Protein AF-A0A955MSY7-F1 (afdb_monomer)

Secondary structure (DSSP, 8-state):
----------S---------------TTPPP-EEEEEETTEEEEEETTTEEEEEE----STTTT------SSS----------PPPPS---

Foldseek 3Di:
DDPPPPDPDDDDPDPPPDDDDDDDDDVVRDWDWDWDDDPQWIWIATPVPDIDIDGHDDPDPPPPDDDDDDDPDDDDDPDDDDDDDDDPDDD

Nearest PDB structures (foldseek):
  6h3n-assembly1_B  TM=3.341E-01  e=6.137E+00  Pseudomonas aeruginosa PAO1
  7q5p-assembly1_C  TM=2.574E-01  e=8.406E+00  Pseudomonas protegens Pf-5

Sequence (91 aa):
IKYTTFCMRGEDNHEVTEQVAPFPLEDGEKVTLQVFLDKSILEVFANGRQCVTQRVYPTREDSVGVAVFSEGGSATVEKIQSWEMAATNEW

Radius of gyration: 16.04 Å; Cα contacts (8 Å, |Δi|>4): 53; chains: 1; bounding box: 46×34×39 Å

pLDDT: mean 82.62, std 20.47, range [24.08, 97.5]

Structure (mmCIF, N/CA/C/O backbone):
data_AF-A0A955MSY7-F1
#
_entry.id   AF-A0A955MSY7-F1
#
loop_
_atom_site.group_PDB
_atom_site.id
_atom_site.type_symbol
_atom_site.label_atom_id
_atom_site.label_alt_id
_atom_site.label_comp_id
_atom_site.label_asym_id
_atom_site.label_entity_id
_atom_site.label_seq_id
_atom_site.pdbx_PDB_ins_code
_atom_site.Cartn_x
_atom_site.Cartn_y
_atom_site.Cartn_z
_atom_site.occupancy
_atom_site.B_iso_or_equiv
_atom_site.auth_seq_id
_atom_site.auth_comp_id
_atom_site.auth_asym_id
_atom_site.auth_atom_id
_atom_site.pdbx_PDB_model_num
ATOM 1 N N . ILE A 1 1 ? 4.671 -18.168 19.328 1.00 36.38 1 ILE A N 1
ATOM 2 C CA . ILE A 1 1 ? 4.189 -17.319 18.214 1.00 36.38 1 ILE A CA 1
ATOM 3 C C . ILE A 1 1 ? 4.902 -17.818 16.965 1.00 36.38 1 ILE A C 1
ATOM 5 O O . ILE A 1 1 ? 6.124 -17.753 16.923 1.00 36.38 1 ILE A O 1
ATOM 9 N N . LYS A 1 2 ? 4.189 -18.488 16.054 1.00 24.08 2 LYS A N 1
ATOM 10 C CA . LYS A 1 2 ? 4.780 -19.032 14.824 1.00 24.08 2 LYS A CA 1
ATOM 11 C C . LYS A 1 2 ? 4.845 -17.898 13.802 1.00 24.08 2 LYS A C 1
ATOM 13 O O . LYS A 1 2 ? 3.801 -17.425 13.374 1.00 24.08 2 LYS A O 1
ATOM 18 N N . TYR A 1 3 ? 6.048 -17.465 13.443 1.00 27.62 3 TYR A N 1
ATOM 19 C CA . TYR A 1 3 ? 6.250 -16.636 12.261 1.00 27.62 3 TYR A CA 1
ATOM 20 C C . TYR A 1 3 ? 6.126 -17.555 11.047 1.00 27.62 3 TYR A C 1
ATOM 22 O O . TYR A 1 3 ? 7.011 -18.372 10.796 1.00 27.62 3 TYR A O 1
ATOM 30 N N . THR A 1 4 ? 5.010 -17.487 10.327 1.00 32.41 4 THR A N 1
ATOM 31 C CA . THR A 1 4 ? 4.951 -18.076 8.988 1.00 32.41 4 THR A CA 1
ATOM 32 C C . THR A 1 4 ? 5.660 -17.105 8.055 1.00 32.41 4 THR A C 1
ATOM 34 O O . THR A 1 4 ? 5.054 -16.192 7.503 1.00 32.41 4 THR A O 1
ATOM 37 N N . THR A 1 5 ? 6.977 -17.258 7.944 1.00 30.05 5 THR A N 1
ATOM 38 C CA . THR A 1 5 ? 7.775 -16.617 6.902 1.00 30.05 5 THR A CA 1
ATOM 39 C C . THR A 1 5 ? 7.288 -17.148 5.557 1.00 30.05 5 THR A C 1
ATOM 41 O O . THR A 1 5 ? 7.586 -18.287 5.198 1.00 30.05 5 THR A O 1
ATOM 44 N N . PHE A 1 6 ? 6.544 -16.340 4.801 1.00 37.69 6 PHE A N 1
ATOM 45 C CA . PHE A 1 6 ? 6.351 -16.583 3.373 1.00 37.69 6 PHE A CA 1
ATOM 46 C C . PHE A 1 6 ? 7.651 -16.205 2.655 1.00 37.69 6 PHE A C 1
ATOM 48 O O . PHE A 1 6 ? 7.803 -15.120 2.105 1.00 37.69 6 PHE A O 1
ATOM 55 N N . CYS A 1 7 ? 8.636 -17.102 2.716 1.00 36.91 7 CYS A N 1
ATOM 56 C CA . CYS A 1 7 ? 9.745 -17.084 1.773 1.00 36.91 7 CYS A CA 1
ATOM 57 C C . CYS A 1 7 ? 9.191 -17.579 0.438 1.00 36.91 7 CYS A C 1
ATOM 59 O O . CYS A 1 7 ? 8.818 -18.747 0.324 1.00 36.91 7 CYS A O 1
ATOM 61 N N . MET A 1 8 ? 9.143 -16.694 -0.557 1.00 43.94 8 MET A N 1
ATOM 62 C CA . MET A 1 8 ? 8.894 -17.053 -1.952 1.00 43.94 8 MET A CA 1
ATOM 63 C C . MET A 1 8 ? 10.007 -18.012 -2.399 1.00 43.94 8 MET A C 1
ATOM 65 O O . MET A 1 8 ? 11.115 -17.590 -2.732 1.00 43.94 8 MET A O 1
ATOM 69 N N . ARG A 1 9 ? 9.749 -19.321 -2.312 1.00 38.34 9 ARG A N 1
ATOM 70 C CA . ARG A 1 9 ? 10.622 -20.361 -2.859 1.00 38.34 9 ARG A CA 1
ATOM 71 C C . ARG A 1 9 ? 10.359 -20.414 -4.364 1.00 38.34 9 ARG A C 1
ATOM 73 O O . ARG A 1 9 ? 9.203 -20.461 -4.767 1.00 38.34 9 ARG A O 1
ATOM 80 N N . GLY A 1 10 ? 11.428 -20.302 -5.148 1.00 47.69 10 GLY A N 1
ATOM 81 C CA . GLY A 1 10 ? 11.373 -20.085 -6.592 1.00 47.69 10 GLY A CA 1
ATOM 82 C C . GLY A 1 10 ? 10.888 -21.262 -7.439 1.00 47.69 10 GLY A C 1
ATOM 83 O O . GLY A 1 10 ? 10.553 -22.324 -6.922 1.00 47.69 10 GLY A O 1
ATOM 84 N N . GLU A 1 11 ? 10.968 -21.003 -8.749 1.00 44.81 11 GLU A N 1
ATOM 85 C CA . GLU A 1 11 ? 10.765 -21.912 -9.888 1.00 44.81 11 GLU A CA 1
ATOM 86 C C . GLU A 1 11 ? 9.305 -22.213 -10.242 1.00 44.81 11 GLU A C 1
ATOM 88 O O . GLU A 1 11 ? 8.870 -23.349 -10.189 1.00 44.81 11 GLU A O 1
ATOM 93 N N . ASP A 1 12 ? 8.560 -21.159 -10.594 1.00 43.72 12 ASP A N 1
ATOM 94 C CA . ASP A 1 12 ? 7.601 -21.120 -11.711 1.00 43.72 12 ASP A CA 1
ATOM 95 C C . ASP A 1 12 ? 7.044 -19.690 -11.806 1.00 43.72 12 ASP A C 1
ATOM 97 O O . ASP A 1 12 ? 6.511 -19.157 -10.832 1.00 43.72 12 ASP A O 1
ATOM 101 N N . ASN A 1 13 ? 7.196 -19.030 -12.959 1.00 49.59 13 ASN A N 1
ATOM 102 C CA . ASN A 1 13 ? 6.786 -17.633 -13.160 1.00 49.59 13 ASN A CA 1
ATOM 103 C C . ASN A 1 13 ? 5.263 -17.528 -13.377 1.00 49.59 13 ASN A C 1
ATOM 105 O O . ASN A 1 13 ? 4.809 -17.096 -14.434 1.00 49.59 13 ASN A O 1
ATOM 109 N N . HIS A 1 14 ? 4.472 -17.985 -12.407 1.00 53.66 14 HIS A N 1
ATOM 110 C CA . HIS A 1 14 ? 3.032 -17.754 -12.404 1.00 53.66 14 HIS A CA 1
ATOM 111 C C . HIS A 1 14 ? 2.766 -16.276 -12.114 1.00 53.66 14 HIS A C 1
ATOM 113 O O . HIS A 1 14 ? 3.296 -15.723 -11.147 1.00 53.66 14 HIS A O 1
ATOM 119 N N . GLU A 1 15 ? 1.935 -15.639 -12.942 1.00 58.50 15 GLU A N 1
ATOM 120 C CA . GLU A 1 15 ? 1.369 -14.336 -12.608 1.00 58.50 15 GLU A CA 1
ATOM 121 C C . GLU A 1 15 ? 0.582 -14.480 -11.304 1.00 58.50 15 GLU A C 1
ATOM 123 O O . GLU A 1 15 ? -0.458 -15.136 -11.244 1.00 58.50 15 GLU A O 1
ATOM 128 N N . VAL A 1 16 ? 1.108 -13.892 -10.231 1.00 62.06 16 VAL A N 1
ATOM 129 C CA . VAL A 1 16 ? 0.362 -13.738 -8.987 1.00 62.06 16 VAL A CA 1
ATOM 130 C C . VAL A 1 16 ? -0.673 -12.652 -9.246 1.00 62.06 16 VAL A C 1
ATOM 132 O O . VAL A 1 16 ? -0.345 -11.468 -9.279 1.00 62.06 16 VAL A O 1
ATOM 135 N N . THR A 1 17 ? -1.916 -13.065 -9.483 1.00 69.12 17 THR A N 1
ATOM 136 C CA . THR A 1 17 ? -3.032 -12.139 -9.722 1.00 69.12 17 THR A CA 1
ATOM 137 C C . THR A 1 17 ? -3.508 -11.470 -8.436 1.00 69.12 17 THR A C 1
ATOM 139 O O . THR A 1 17 ? -4.121 -10.410 -8.492 1.00 69.12 17 THR A O 1
ATOM 142 N N . GLU A 1 18 ? -3.235 -12.082 -7.281 1.00 78.31 18 GLU A N 1
ATOM 143 C CA . GLU A 1 18 ? -3.642 -11.580 -5.973 1.00 78.31 18 GLU A CA 1
ATOM 144 C C . GLU A 1 18 ? -2.653 -12.017 -4.887 1.00 78.31 18 GLU A C 1
ATOM 146 O O . GLU A 1 18 ? -2.265 -13.186 -4.808 1.00 78.31 18 GLU A O 1
ATOM 151 N N . GLN A 1 19 ? -2.275 -11.082 -4.016 1.00 81.62 19 GLN A N 1
ATOM 152 C CA . GLN A 1 19 ? -1.527 -11.372 -2.800 1.00 81.62 19 GLN A CA 1
ATOM 153 C C . GLN A 1 19 ? -2.416 -11.101 -1.586 1.00 81.62 19 GLN A C 1
ATOM 155 O O . GLN A 1 19 ? -2.840 -9.972 -1.351 1.00 81.62 19 GLN A O 1
ATOM 160 N N . VAL A 1 20 ? -2.691 -12.146 -0.803 1.00 86.69 20 VAL A N 1
ATOM 161 C CA . VAL A 1 20 ? -3.605 -12.076 0.344 1.00 86.69 20 VAL A CA 1
ATOM 162 C C . VAL A 1 20 ? -2.818 -12.115 1.650 1.00 86.69 20 VAL A C 1
ATOM 164 O O . VAL A 1 20 ? -2.071 -13.058 1.911 1.00 86.69 20 VAL A O 1
ATOM 167 N N . ALA A 1 21 ? -3.034 -11.119 2.508 1.00 89.00 21 ALA A N 1
ATOM 168 C CA . ALA A 1 21 ? -2.548 -11.105 3.883 1.00 89.00 21 ALA A CA 1
ATOM 169 C C . ALA A 1 21 ? -3.714 -10.789 4.832 1.00 89.00 21 ALA A C 1
ATOM 171 O O . ALA A 1 21 ? -4.146 -9.637 4.897 1.00 89.00 21 ALA A O 1
ATOM 172 N N . PRO A 1 22 ? -4.252 -11.791 5.555 1.00 92.19 22 PRO A N 1
ATOM 173 C CA . PRO A 1 22 ? -5.340 -11.569 6.497 1.00 92.19 22 PRO A CA 1
ATOM 174 C C . PRO A 1 22 ? -4.964 -10.524 7.548 1.00 92.19 22 PRO A C 1
ATOM 176 O O . PRO A 1 22 ? -3.919 -10.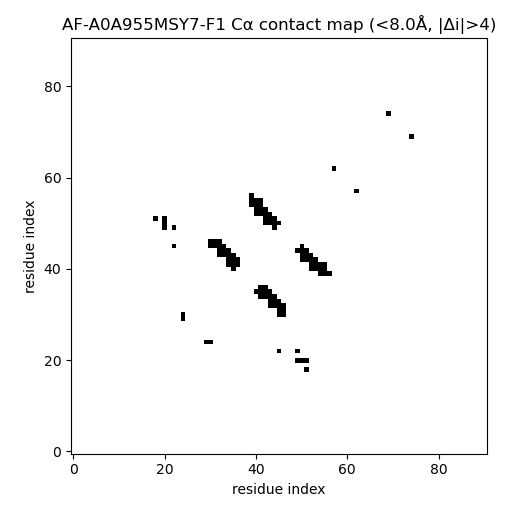629 8.191 1.00 92.19 22 PRO A O 1
ATOM 179 N N . PHE A 1 23 ? -5.836 -9.537 7.737 1.00 94.31 23 PHE A N 1
ATOM 180 C CA . PHE A 1 23 ? -5.587 -8.427 8.644 1.00 94.31 23 PHE A CA 1
ATOM 181 C C . PHE A 1 23 ? -6.802 -8.171 9.543 1.00 94.31 23 PHE A C 1
ATOM 183 O O . PHE A 1 23 ? -7.724 -7.464 9.135 1.00 94.31 23 PHE A O 1
ATOM 190 N N . PRO A 1 24 ? -6.855 -8.775 10.745 1.00 94.38 24 PRO A N 1
ATOM 191 C CA . PRO A 1 24 ? -7.956 -8.543 11.666 1.00 94.38 24 PRO A CA 1
ATOM 192 C C . PRO A 1 24 ? -7.909 -7.111 12.211 1.00 94.38 24 PRO A C 1
ATOM 194 O O . PRO A 1 24 ? -6.850 -6.618 12.633 1.00 94.38 24 PRO A O 1
ATOM 197 N N . LEU A 1 25 ? -9.083 -6.485 12.201 1.00 94.56 25 LEU A N 1
ATOM 198 C CA . LEU A 1 25 ? -9.357 -5.176 12.776 1.00 94.56 25 LEU A CA 1
ATOM 199 C C . LEU A 1 25 ? -10.265 -5.334 13.988 1.00 94.56 25 LEU A C 1
ATOM 201 O O . LEU A 1 25 ? -11.198 -6.141 13.965 1.00 94.56 25 LEU A O 1
ATOM 205 N N . GLU A 1 26 ? -9.999 -4.542 15.016 1.00 94.81 26 GLU A N 1
ATOM 206 C CA . GLU A 1 26 ? -10.930 -4.366 16.127 1.00 94.81 26 GLU A CA 1
ATOM 207 C C . GLU A 1 26 ? -12.117 -3.485 15.703 1.00 94.81 26 GLU A C 1
ATOM 209 O O . GLU A 1 26 ? -12.047 -2.741 14.719 1.00 94.81 26 GLU A O 1
ATOM 214 N N . ASP A 1 27 ? -13.220 -3.546 16.451 1.00 94.25 27 ASP A N 1
ATOM 215 C CA . ASP A 1 27 ? -14.392 -2.718 16.156 1.00 94.25 27 ASP A CA 1
ATOM 216 C C . ASP A 1 27 ? -14.045 -1.221 16.232 1.00 94.25 27 ASP A C 1
ATOM 218 O O . ASP A 1 27 ? -13.446 -0.741 17.198 1.00 94.25 27 ASP A O 1
ATOM 222 N N . GLY A 1 28 ? -14.383 -0.485 15.174 1.00 93.56 28 GLY A N 1
ATOM 223 C CA . GLY A 1 28 ? -14.015 0.923 15.013 1.00 93.56 28 GLY A CA 1
ATOM 224 C C . GLY A 1 28 ? -12.525 1.199 14.748 1.00 93.56 28 GLY A C 1
ATOM 225 O O . GLY A 1 28 ? -12.146 2.371 14.649 1.00 93.56 28 GLY A O 1
ATOM 226 N N . GLU A 1 29 ? -11.666 0.181 14.611 1.00 96.38 29 GLU A N 1
ATOM 227 C CA . GLU A 1 29 ? -10.256 0.379 14.266 1.00 96.38 29 GLU A CA 1
ATOM 228 C C . GLU A 1 29 ? -10.117 0.897 12.829 1.00 96.38 29 GLU A C 1
ATOM 230 O O . GLU A 1 29 ? -10.607 0.306 11.865 1.00 96.38 29 GLU A O 1
ATOM 235 N N . LYS A 1 30 ? -9.398 2.012 12.673 1.00 96.00 30 LYS A N 1
ATOM 236 C CA . LYS A 1 30 ? -9.087 2.575 11.357 1.00 96.00 30 LYS A CA 1
ATOM 237 C C . LYS A 1 30 ? -7.914 1.839 10.722 1.00 96.00 30 LYS A C 1
ATOM 239 O O . LYS A 1 30 ? -6.920 1.535 11.382 1.00 96.00 30 LYS A O 1
ATOM 244 N N . VAL A 1 31 ? -7.987 1.643 9.411 1.00 95.75 31 VAL A N 1
ATOM 245 C CA . VAL A 1 31 ? -6.854 1.151 8.624 1.00 95.75 31 VAL A CA 1
ATOM 246 C C . VAL A 1 31 ? -5.952 2.325 8.257 1.00 95.75 31 VAL A C 1
ATOM 248 O O . VAL A 1 31 ? -6.387 3.297 7.645 1.00 95.75 31 VAL A O 1
ATOM 251 N N . THR A 1 32 ? -4.679 2.221 8.614 1.00 97.19 32 THR A N 1
ATOM 252 C CA . THR A 1 32 ? -3.594 3.086 8.153 1.00 97.19 32 THR A CA 1
ATOM 253 C C . THR A 1 32 ? -2.684 2.270 7.251 1.00 97.19 32 THR A C 1
ATOM 255 O O . THR A 1 32 ? -2.059 1.310 7.707 1.00 97.19 32 THR A O 1
ATOM 258 N N . LEU A 1 33 ? -2.598 2.670 5.984 1.00 96.94 33 LEU A N 1
ATOM 259 C CA . LEU A 1 33 ? -1.692 2.070 5.012 1.00 96.94 33 LEU A CA 1
ATOM 260 C C . LEU A 1 33 ? -0.475 2.972 4.816 1.00 96.94 33 LEU A C 1
ATOM 262 O O . LEU A 1 33 ? -0.617 4.167 4.560 1.00 96.94 33 LEU A O 1
ATOM 266 N N . GLN A 1 34 ? 0.716 2.390 4.916 1.00 97.50 34 GLN A N 1
ATOM 267 C CA . GLN A 1 34 ? 1.956 3.000 4.445 1.00 97.50 34 GLN A CA 1
ATOM 268 C C . GLN A 1 34 ? 2.419 2.214 3.227 1.00 97.50 34 GLN A C 1
ATOM 270 O O . GLN A 1 34 ? 2.646 1.009 3.322 1.00 97.50 34 GLN A O 1
ATOM 275 N N . VAL A 1 35 ? 2.503 2.893 2.086 1.00 96.44 35 VAL A N 1
ATOM 276 C CA . VAL A 1 35 ? 2.810 2.275 0.797 1.00 96.44 35 VAL A CA 1
ATOM 277 C C . VAL A 1 35 ? 4.121 2.846 0.282 1.00 96.44 35 VAL A C 1
ATOM 279 O O . VAL A 1 35 ? 4.241 4.061 0.132 1.00 96.44 35 VAL A O 1
ATOM 282 N N . PHE A 1 36 ? 5.081 1.970 0.005 1.00 96.38 36 PHE A N 1
ATOM 283 C CA . PHE A 1 36 ? 6.356 2.314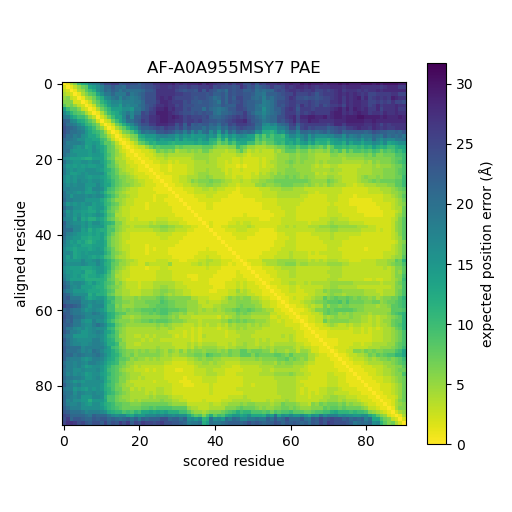 -0.613 1.00 96.38 36 PHE A CA 1
ATOM 284 C C . PHE A 1 36 ? 6.415 1.712 -2.009 1.00 96.38 36 PHE A C 1
ATOM 286 O O . PHE A 1 36 ? 6.122 0.531 -2.198 1.00 96.38 36 PHE A O 1
ATOM 293 N N . LEU A 1 37 ? 6.789 2.540 -2.980 1.00 93.56 37 LEU A N 1
ATOM 294 C CA . LEU A 1 37 ? 6.983 2.134 -4.362 1.00 93.56 37 LEU A CA 1
ATOM 295 C C . LEU A 1 37 ? 8.382 2.564 -4.803 1.00 93.56 37 LEU A C 1
ATOM 297 O O . LEU A 1 37 ? 8.641 3.753 -4.968 1.00 93.56 37 LEU A O 1
ATOM 301 N N . ASP A 1 38 ? 9.267 1.589 -5.006 1.00 92.81 38 ASP A N 1
ATOM 302 C CA . ASP A 1 38 ? 10.622 1.800 -5.522 1.00 92.81 38 ASP A CA 1
ATOM 303 C C . ASP A 1 38 ? 10.841 0.951 -6.776 1.00 92.81 38 ASP A C 1
ATOM 305 O O . ASP A 1 38 ? 10.994 -0.275 -6.720 1.00 92.81 38 ASP A O 1
ATOM 309 N N . LYS A 1 39 ? 10.852 1.618 -7.935 1.00 89.00 39 LYS A N 1
ATOM 310 C CA . LYS A 1 39 ? 10.984 1.016 -9.270 1.00 89.00 39 LYS A CA 1
ATOM 311 C C . LYS A 1 39 ? 9.977 -0.113 -9.504 1.00 89.00 39 LYS A C 1
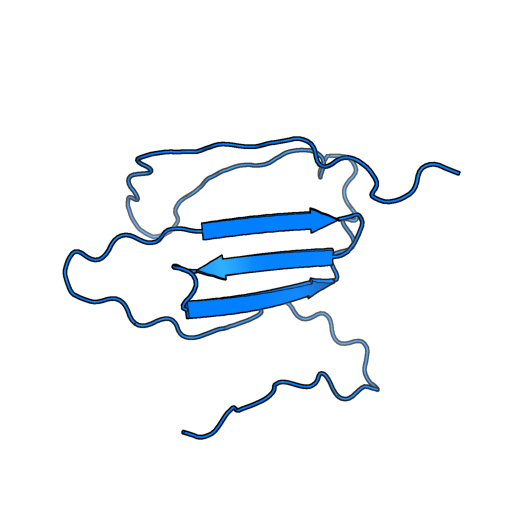ATOM 313 O O . LYS A 1 39 ? 8.873 0.131 -9.965 1.00 89.00 39 LYS A O 1
ATOM 318 N N . SER A 1 40 ? 10.378 -1.349 -9.214 1.00 91.06 40 SER A N 1
ATOM 319 C CA . SER A 1 40 ? 9.565 -2.556 -9.416 1.00 91.06 40 SER A CA 1
ATOM 320 C C . SER A 1 40 ? 9.119 -3.205 -8.111 1.00 91.06 40 SER A C 1
ATOM 322 O O . SER A 1 40 ? 8.595 -4.308 -8.155 1.00 91.06 40 SER A O 1
ATOM 324 N N . ILE A 1 41 ? 9.369 -2.587 -6.957 1.00 93.56 41 ILE A N 1
ATOM 325 C CA . ILE A 1 41 ? 9.052 -3.124 -5.633 1.00 93.56 41 ILE A CA 1
ATOM 326 C C . ILE A 1 41 ? 7.918 -2.300 -5.032 1.00 93.56 41 ILE A C 1
ATOM 328 O O . ILE A 1 41 ? 8.029 -1.081 -4.926 1.00 93.56 41 ILE A O 1
ATOM 332 N N . LEU A 1 42 ? 6.846 -2.985 -4.640 1.00 93.88 42 LEU A N 1
ATOM 333 C CA . LEU A 1 42 ? 5.721 -2.430 -3.902 1.00 93.88 42 LEU A CA 1
ATOM 334 C C . LEU A 1 42 ? 5.681 -3.070 -2.515 1.00 93.88 42 LEU A C 1
ATOM 336 O O . LEU A 1 42 ? 5.624 -4.296 -2.397 1.00 93.88 42 LEU A O 1
ATOM 340 N N . GLU A 1 43 ? 5.667 -2.243 -1.478 1.00 96.00 4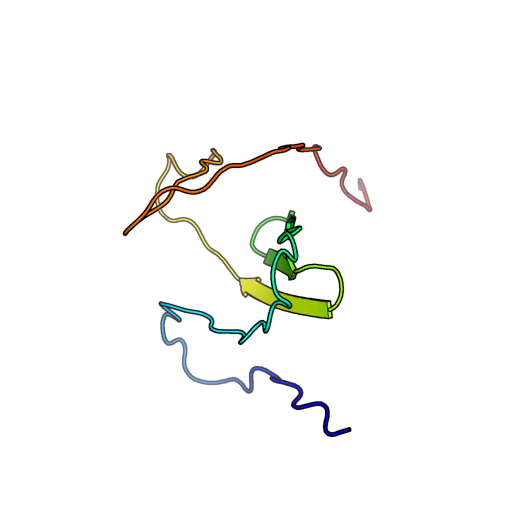3 GLU A N 1
ATOM 341 C CA . GLU A 1 43 ? 5.514 -2.671 -0.089 1.00 96.00 43 GLU A CA 1
ATOM 342 C C . GLU A 1 43 ? 4.335 -1.943 0.548 1.00 96.00 43 GLU A C 1
ATOM 344 O O . GLU A 1 43 ? 4.242 -0.718 0.487 1.00 96.00 43 GLU A O 1
ATOM 349 N N . VAL A 1 44 ? 3.429 -2.694 1.168 1.00 96.50 44 VAL A N 1
ATOM 350 C CA . VAL A 1 44 ? 2.228 -2.169 1.821 1.00 96.50 44 VAL A CA 1
ATOM 351 C C . VAL A 1 44 ? 2.217 -2.621 3.271 1.00 96.50 44 VAL A C 1
ATOM 353 O O . VAL A 1 44 ? 2.123 -3.813 3.561 1.00 96.50 44 VAL A O 1
ATOM 356 N N . PHE A 1 4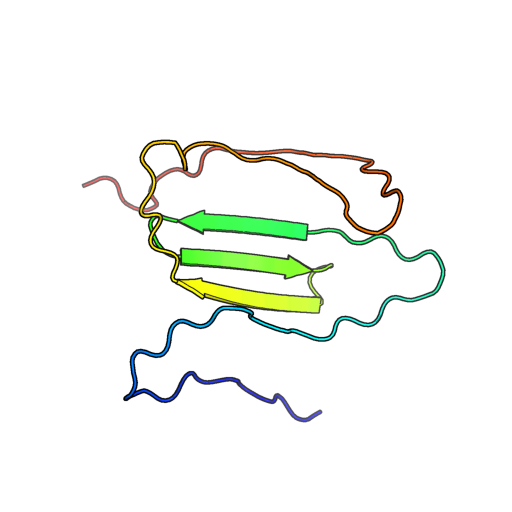5 ? 2.261 -1.661 4.188 1.00 96.94 45 PHE A N 1
ATOM 357 C CA . PHE A 1 45 ? 2.201 -1.890 5.626 1.00 96.94 45 PHE A CA 1
ATOM 358 C C . PHE A 1 45 ? 0.843 -1.445 6.171 1.00 96.94 45 PHE A C 1
ATOM 360 O O . PHE A 1 45 ? 0.472 -0.281 6.031 1.00 96.94 45 PHE A O 1
ATOM 367 N N . ALA A 1 46 ? 0.131 -2.348 6.845 1.00 97.19 46 ALA A N 1
ATOM 368 C CA . ALA A 1 46 ? -1.154 -2.083 7.490 1.00 97.19 46 ALA A CA 1
ATOM 369 C C . ALA A 1 46 ? -0.985 -1.970 9.014 1.00 97.19 46 ALA A C 1
ATOM 371 O O . ALA A 1 46 ? -0.500 -2.896 9.672 1.00 97.19 46 ALA A O 1
ATOM 372 N N . ASN A 1 47 ? -1.331 -0.801 9.561 1.00 96.94 47 ASN A N 1
ATOM 373 C CA . ASN A 1 47 ? -1.227 -0.381 10.971 1.00 96.94 47 ASN A CA 1
ATOM 374 C C . ASN A 1 47 ? 0.111 -0.748 11.652 1.00 96.94 47 ASN A C 1
ATOM 376 O O . ASN A 1 47 ? 0.152 -0.945 12.863 1.00 96.94 47 ASN A O 1
ATOM 380 N N . GLY A 1 48 ? 1.202 -0.903 10.888 1.00 94.81 48 GLY A N 1
ATOM 381 C CA . GLY A 1 48 ? 2.500 -1.373 11.396 1.00 94.81 48 GLY A CA 1
ATOM 382 C C . GLY A 1 48 ? 2.510 -2.818 11.924 1.00 94.81 48 GLY A C 1
ATOM 383 O O . GLY A 1 48 ? 3.476 -3.220 12.566 1.00 94.81 48 GLY A O 1
ATOM 384 N N . ARG A 1 49 ? 1.446 -3.595 11.680 1.00 95.19 49 ARG A N 1
ATOM 385 C CA . ARG A 1 49 ? 1.243 -4.959 12.200 1.00 95.19 49 ARG A CA 1
ATOM 386 C C . ARG A 1 49 ? 1.372 -6.036 11.121 1.00 95.19 49 ARG A C 1
ATOM 388 O O . ARG A 1 49 ? 1.738 -7.163 11.439 1.00 95.19 49 ARG A O 1
ATOM 395 N N . GLN A 1 50 ? 1.072 -5.697 9.869 1.00 95.62 50 GLN A N 1
ATOM 396 C CA . GLN A 1 50 ? 1.149 -6.606 8.726 1.00 95.62 50 GLN A CA 1
ATOM 397 C C . GLN A 1 50 ? 1.831 -5.910 7.550 1.00 95.62 50 GLN A C 1
ATOM 399 O O . GLN A 1 50 ? 1.629 -4.715 7.341 1.00 95.62 50 GLN A O 1
ATOM 404 N N . CYS A 1 51 ? 2.623 -6.664 6.789 1.00 95.19 51 CYS A N 1
ATOM 405 C CA . CYS A 1 51 ? 3.252 -6.196 5.560 1.00 95.19 51 CYS A CA 1
ATOM 406 C C . CYS A 1 51 ? 2.998 -7.181 4.417 1.00 95.19 51 CYS A C 1
ATOM 408 O O . CYS A 1 51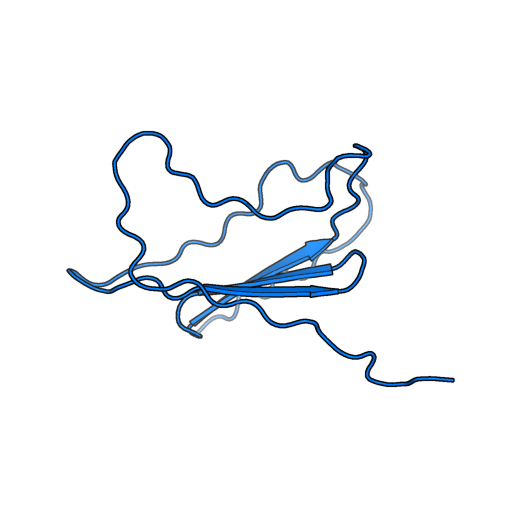 ? 2.924 -8.396 4.641 1.00 95.19 51 CYS A O 1
ATOM 410 N N . VAL A 1 52 ? 2.869 -6.633 3.213 1.00 94.44 52 VAL A N 1
ATOM 411 C CA . VAL A 1 52 ? 2.880 -7.345 1.941 1.00 94.44 52 VAL A CA 1
ATOM 412 C C . VAL A 1 52 ? 3.929 -6.704 1.041 1.00 94.44 52 VAL A C 1
ATOM 414 O O . VAL A 1 52 ? 3.923 -5.488 0.865 1.00 94.44 52 VAL A O 1
ATOM 417 N N . THR A 1 53 ? 4.794 -7.528 0.453 1.00 93.56 53 THR A N 1
ATOM 418 C CA . THR A 1 53 ? 5.822 -7.095 -0.498 1.00 93.56 53 THR A CA 1
ATOM 419 C C . THR A 1 53 ? 5.658 -7.864 -1.800 1.00 93.56 53 THR A C 1
ATOM 421 O O . THR A 1 53 ? 5.610 -9.100 -1.791 1.00 93.56 53 THR A O 1
ATOM 424 N N . GLN A 1 54 ? 5.630 -7.138 -2.917 1.00 90.25 54 GLN A N 1
ATOM 425 C CA . GLN A 1 54 ? 5.529 -7.702 -4.257 1.00 90.25 54 GLN A CA 1
ATOM 426 C C . GLN A 1 54 ? 6.466 -6.999 -5.237 1.00 90.25 54 GLN A C 1
ATOM 428 O O . GLN A 1 54 ? 6.817 -5.831 -5.072 1.00 90.25 54 GLN A O 1
ATOM 433 N N . ARG A 1 55 ? 6.814 -7.710 -6.314 1.00 90.69 55 ARG A N 1
ATOM 434 C CA . ARG A 1 55 ? 7.330 -7.084 -7.529 1.00 90.69 55 ARG A CA 1
ATOM 435 C C . ARG A 1 55 ? 6.190 -6.761 -8.489 1.00 90.69 55 ARG A C 1
ATOM 437 O O . ARG A 1 55 ? 5.324 -7.605 -8.717 1.00 90.69 55 ARG A O 1
ATOM 444 N N . VAL A 1 56 ? 6.212 -5.562 -9.058 1.00 87.88 56 VAL A N 1
ATOM 445 C CA . VAL A 1 56 ? 5.244 -5.081 -10.049 1.00 87.88 56 VAL A CA 1
ATOM 446 C C . VAL A 1 56 ? 5.977 -4.549 -11.280 1.00 87.88 56 VAL A C 1
ATOM 448 O O . VAL A 1 56 ? 6.968 -3.829 -11.166 1.00 87.88 56 VAL A O 1
ATOM 451 N N . TYR A 1 57 ? 5.488 -4.922 -12.464 1.00 88.75 57 TYR A N 1
ATOM 452 C CA . TYR A 1 57 ? 6.022 -4.496 -13.760 1.00 88.75 57 TYR A CA 1
ATOM 453 C C . TYR A 1 57 ? 4.869 -3.961 -14.616 1.00 88.75 57 TYR A C 1
ATOM 455 O O . TYR A 1 57 ? 4.252 -4.731 -15.354 1.00 88.75 57 TYR A O 1
ATOM 463 N N . PRO A 1 58 ? 4.513 -2.671 -14.483 1.00 84.56 58 PRO A N 1
ATOM 464 C CA . PRO A 1 58 ? 3.414 -2.098 -15.247 1.00 84.56 58 PRO A CA 1
ATOM 465 C C . PRO A 1 58 ? 3.681 -2.195 -16.753 1.00 84.56 58 PRO A C 1
ATOM 467 O O . PRO A 1 58 ? 4.760 -1.839 -17.220 1.00 84.56 58 PRO A O 1
ATOM 470 N N . THR A 1 59 ? 2.699 -2.676 -17.516 1.00 86.88 59 THR A N 1
ATOM 471 C CA . THR A 1 59 ? 2.803 -2.837 -18.979 1.00 86.88 59 THR A CA 1
ATOM 472 C C . THR A 1 59 ? 2.108 -1.725 -19.757 1.00 86.88 59 THR A C 1
ATOM 474 O O . THR A 1 59 ? 2.357 -1.564 -20.950 1.00 86.88 59 THR A O 1
ATOM 477 N N . ARG A 1 60 ? 1.232 -0.955 -19.102 1.00 88.06 60 ARG A N 1
ATOM 478 C CA . ARG A 1 60 ? 0.504 0.152 -19.725 1.00 88.06 60 ARG A CA 1
ATOM 479 C C . ARG A 1 60 ? 1.275 1.457 -19.570 1.00 88.06 60 ARG A C 1
ATOM 481 O O . ARG A 1 60 ? 1.735 1.777 -18.476 1.00 88.06 60 ARG A O 1
ATOM 488 N N . GLU A 1 61 ? 1.316 2.248 -20.636 1.00 89.44 61 GLU A N 1
ATOM 489 C CA . GLU A 1 61 ? 1.984 3.558 -20.655 1.00 89.44 61 GLU A CA 1
ATOM 490 C C . GLU A 1 61 ? 1.362 4.571 -19.679 1.00 89.44 61 GLU A C 1
ATOM 492 O O . GLU A 1 61 ? 2.042 5.475 -19.205 1.00 89.44 61 GLU A O 1
ATOM 497 N N . ASP A 1 62 ? 0.084 4.404 -19.333 1.00 89.69 62 ASP A N 1
ATOM 498 C CA . ASP A 1 62 ? -0.649 5.282 -18.416 1.00 89.69 62 ASP A CA 1
ATOM 499 C C . ASP A 1 62 ? -0.548 4.868 -16.934 1.00 89.69 62 ASP A C 1
ATOM 501 O O . ASP A 1 62 ? -1.180 5.482 -16.074 1.00 89.69 62 ASP A O 1
ATOM 505 N N . SER A 1 63 ? 0.276 3.868 -16.598 1.00 88.38 63 SER A N 1
ATOM 506 C CA . SER A 1 63 ? 0.510 3.411 -15.215 1.00 88.38 63 SER A CA 1
ATOM 507 C C . SER A 1 63 ? 1.481 4.314 -14.441 1.00 88.38 63 SER A C 1
ATOM 509 O O . SER A 1 63 ? 2.461 3.850 -13.863 1.00 88.38 63 SER A O 1
ATOM 511 N N . VAL A 1 64 ? 1.211 5.619 -14.450 1.00 88.19 64 VAL A N 1
ATOM 512 C CA . VAL A 1 64 ? 2.061 6.671 -13.858 1.00 88.19 64 VAL A CA 1
ATOM 513 C C . VAL A 1 64 ? 1.378 7.428 -12.714 1.00 88.19 64 VAL A C 1
ATOM 515 O O . VAL A 1 64 ? 1.955 8.352 -12.148 1.00 88.19 64 VAL A O 1
ATOM 518 N N . GLY A 1 65 ? 0.134 7.069 -12.389 1.00 89.75 65 GLY A N 1
ATOM 519 C CA . GLY A 1 65 ? -0.687 7.747 -11.388 1.00 89.75 65 GLY A CA 1
ATOM 520 C C . GLY A 1 65 ? -1.112 6.844 -10.234 1.00 89.75 65 GLY A C 1
ATOM 521 O O . GLY A 1 65 ? -0.977 5.623 -10.284 1.00 89.75 65 GLY A O 1
ATOM 522 N N . VAL A 1 66 ? -1.682 7.469 -9.203 1.00 89.94 66 VAL A N 1
ATOM 523 C CA . VAL A 1 66 ? -2.290 6.792 -8.053 1.00 89.94 66 VAL A CA 1
ATOM 524 C C . VAL A 1 66 ? -3.751 7.213 -7.962 1.00 89.94 66 VAL A C 1
ATOM 526 O O . VAL A 1 66 ? -4.072 8.396 -8.074 1.00 89.94 66 VAL A O 1
ATOM 529 N N . ALA A 1 67 ? -4.633 6.244 -7.740 1.00 91.06 67 ALA A N 1
ATOM 530 C CA . ALA A 1 67 ? -6.051 6.474 -7.518 1.00 91.06 67 ALA A CA 1
ATOM 531 C C . ALA A 1 67 ? -6.512 5.722 -6.270 1.00 91.06 67 ALA A C 1
ATOM 533 O O . ALA A 1 67 ? -6.006 4.646 -5.955 1.00 91.06 67 ALA A O 1
ATOM 534 N N . VAL A 1 68 ? -7.498 6.290 -5.581 1.00 91.56 68 VAL A N 1
ATOM 535 C CA . VAL A 1 68 ? -8.193 5.631 -4.476 1.00 91.56 68 VAL A CA 1
ATOM 536 C C . VAL A 1 68 ? -9.618 5.354 -4.916 1.00 91.56 68 VAL A C 1
ATOM 538 O O . VAL A 1 68 ? -10.288 6.235 -5.451 1.00 91.56 68 VAL A O 1
ATOM 541 N N . PHE A 1 69 ? -10.068 4.125 -4.704 1.00 93.69 69 PHE A N 1
ATOM 542 C CA . PHE A 1 69 ? -11.381 3.656 -5.118 1.00 93.69 69 PHE A CA 1
ATOM 543 C C . PHE A 1 69 ? -11.957 2.708 -4.059 1.00 93.69 69 PHE A C 1
ATOM 545 O O . PHE A 1 69 ? -11.221 2.177 -3.226 1.00 93.69 69 PHE A O 1
ATOM 552 N N . SER A 1 70 ? -13.276 2.514 -4.076 1.00 94.56 70 SER A N 1
ATOM 553 C CA . SER A 1 70 ? -13.949 1.476 -3.295 1.00 94.56 70 SER A CA 1
ATOM 554 C C . SER A 1 70 ? -14.901 0.697 -4.190 1.00 94.56 70 SER A C 1
ATOM 556 O O . SER A 1 70 ? -15.572 1.267 -5.051 1.00 94.56 70 SER A O 1
ATOM 558 N N . GLU A 1 71 ? -14.969 -0.611 -3.974 1.00 94.50 71 GLU A N 1
ATOM 559 C CA . GLU A 1 71 ? -15.863 -1.517 -4.691 1.00 94.50 71 GLU A CA 1
ATOM 560 C C . GLU A 1 71 ? -16.752 -2.246 -3.682 1.00 94.50 71 GLU A C 1
ATOM 562 O O . GLU A 1 71 ? -16.322 -2.561 -2.574 1.00 94.50 71 GLU A O 1
ATOM 567 N N . GLY A 1 72 ? -18.019 -2.483 -4.030 1.00 95.88 72 GLY A N 1
ATOM 568 C CA . GLY A 1 72 ? -18.960 -3.205 -3.161 1.00 95.88 72 GLY A CA 1
ATOM 569 C C . GLY A 1 72 ? -19.461 -2.432 -1.931 1.00 95.88 72 GLY A C 1
ATOM 570 O O . GLY A 1 72 ? -20.225 -2.981 -1.141 1.00 95.88 72 GLY A O 1
ATOM 571 N N . GLY A 1 73 ? -19.085 -1.162 -1.770 1.00 94.19 73 GLY A N 1
ATOM 572 C CA . GLY A 1 73 ? -19.530 -0.320 -0.662 1.00 94.19 73 GLY A CA 1
ATOM 573 C C . GLY A 1 73 ? -18.866 1.054 -0.652 1.00 94.19 73 GLY A C 1
ATOM 574 O O . GLY A 1 73 ? -18.082 1.391 -1.540 1.00 94.19 73 GLY A O 1
ATOM 575 N N . SER A 1 74 ? -19.192 1.853 0.364 1.00 93.88 74 SER A N 1
ATOM 576 C CA . SER A 1 74 ? -18.577 3.159 0.605 1.00 93.88 74 SER A CA 1
ATOM 577 C C . SER A 1 74 ? -17.390 3.043 1.556 1.00 93.88 74 SER A C 1
ATOM 579 O O . SER A 1 74 ? -17.511 2.421 2.612 1.00 93.88 74 SER A O 1
ATOM 581 N N . ALA A 1 75 ? -16.293 3.723 1.235 1.00 93.69 75 ALA A N 1
ATOM 582 C CA . ALA A 1 75 ? -15.179 3.944 2.148 1.00 93.69 75 ALA A CA 1
ATOM 583 C C . ALA A 1 75 ? -14.976 5.446 2.377 1.00 93.69 75 ALA A C 1
ATOM 585 O O . ALA A 1 75 ? -15.046 6.239 1.438 1.00 93.69 75 ALA A O 1
ATOM 586 N N . THR A 1 76 ? -14.694 5.832 3.621 1.00 95.06 76 THR A N 1
ATOM 587 C CA . THR A 1 76 ? -14.303 7.204 3.962 1.00 95.06 76 THR A CA 1
ATOM 588 C C . THR A 1 76 ? -12.799 7.250 4.152 1.00 95.06 76 THR A C 1
ATOM 590 O O . THR A 1 76 ? -12.261 6.564 5.020 1.00 95.06 76 THR A O 1
ATOM 593 N N . VAL A 1 77 ? -12.121 8.086 3.368 1.00 95.06 77 VAL A N 1
ATOM 594 C CA . VAL A 1 77 ? -10.681 8.307 3.508 1.00 95.06 77 VAL A CA 1
ATOM 595 C C . VAL A 1 77 ? -10.447 9.616 4.237 1.00 95.06 77 VAL A C 1
ATOM 597 O O . VAL A 1 77 ? -10.720 10.691 3.713 1.00 95.06 77 VAL A O 1
ATOM 600 N N . GLU A 1 78 ? -9.945 9.521 5.464 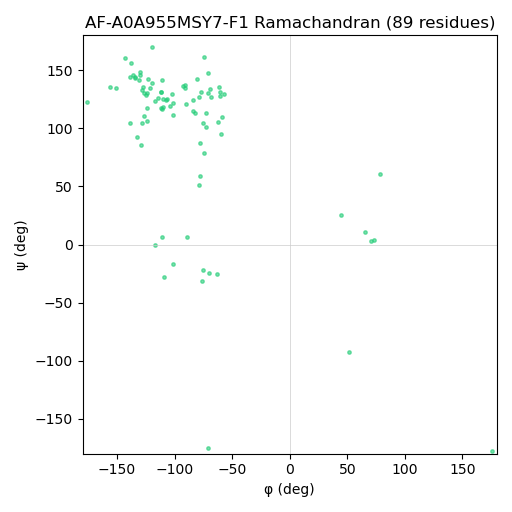1.00 96.00 78 GLU A N 1
ATOM 601 C CA . GLU A 1 78 ? -9.733 10.698 6.311 1.00 96.00 78 GLU A CA 1
ATOM 602 C C . GLU A 1 78 ? -8.503 11.510 5.904 1.00 96.00 78 GLU A C 1
ATOM 604 O O . GLU A 1 78 ? -8.468 12.725 6.094 1.00 96.00 78 GLU A O 1
ATOM 609 N N . LYS A 1 79 ? -7.471 10.846 5.372 1.00 95.81 79 LYS A N 1
ATOM 610 C CA . LYS A 1 79 ? -6.203 11.485 5.030 1.00 95.81 79 LYS A CA 1
ATOM 611 C C . LYS A 1 79 ? -5.464 10.706 3.951 1.00 95.81 79 LYS A C 1
ATOM 613 O O . LYS A 1 79 ? -5.316 9.493 4.058 1.00 95.81 79 LYS A O 1
ATOM 618 N N . ILE A 1 80 ? -4.939 11.430 2.966 1.00 95.94 80 ILE A N 1
ATOM 619 C CA . ILE A 1 80 ? -3.981 10.922 1.982 1.00 95.94 80 ILE A CA 1
ATOM 620 C C . ILE A 1 80 ? -2.797 11.879 1.969 1.00 95.94 80 ILE A C 1
ATOM 622 O O . ILE A 1 80 ? -2.971 13.097 1.934 1.00 95.94 80 ILE A O 1
ATOM 626 N N . GLN A 1 81 ? -1.595 11.322 2.025 1.00 96.19 81 GLN A N 1
ATOM 627 C CA . GLN A 1 81 ? -0.354 12.062 1.862 1.00 96.19 81 GLN A CA 1
ATOM 628 C C . GLN A 1 81 ? 0.596 11.236 1.007 1.00 96.19 81 GLN A C 1
ATOM 630 O O . GLN A 1 81 ? 0.627 10.012 1.120 1.00 96.19 81 GLN A O 1
ATOM 635 N N . SER A 1 82 ? 1.366 11.918 0.171 1.00 95.50 82 SER A N 1
ATOM 636 C CA . SER A 1 82 ? 2.366 11.313 -0.699 1.00 95.50 82 SER A CA 1
ATOM 637 C C . SER A 1 82 ? 3.637 12.144 -0.664 1.00 95.50 82 SER A C 1
ATOM 639 O O . SER A 1 82 ? 3.578 13.373 -0.571 1.00 95.50 82 SER A O 1
ATOM 641 N N . TRP A 1 83 ? 4.774 11.470 -0.779 1.00 95.44 83 TRP A N 1
ATOM 642 C CA . TRP A 1 83 ? 6.093 12.083 -0.835 1.00 95.44 83 TRP A CA 1
ATOM 643 C C . TRP A 1 83 ? 6.885 11.440 -1.963 1.00 95.44 83 TRP A C 1
ATOM 645 O O . TRP A 1 83 ? 6.757 10.240 -2.204 1.00 95.44 83 TRP A O 1
ATOM 655 N N . GLU A 1 84 ? 7.702 12.238 -2.637 1.00 93.75 84 GLU A N 1
ATOM 656 C CA . GLU A 1 84 ? 8.690 11.719 -3.572 1.00 93.75 84 GLU A CA 1
ATOM 657 C C . GLU A 1 84 ? 9.873 11.148 -2.783 1.00 93.75 84 GLU A C 1
ATOM 659 O O . GLU A 1 84 ? 10.372 11.776 -1.845 1.00 93.75 84 GLU A O 1
ATOM 664 N N . MET A 1 85 ? 10.288 9.931 -3.128 1.00 92.19 85 MET A N 1
ATOM 665 C CA . MET A 1 85 ? 11.406 9.258 -2.475 1.00 92.19 85 MET A CA 1
ATOM 666 C C . MET A 1 85 ? 12.703 9.594 -3.207 1.00 92.19 85 MET A C 1
ATOM 668 O O . MET A 1 85 ? 12.849 9.293 -4.389 1.00 92.19 85 MET A O 1
ATOM 672 N N . ALA A 1 86 ? 13.656 10.193 -2.494 1.00 91.81 86 ALA A N 1
ATOM 673 C CA . ALA A 1 86 ? 14.996 10.411 -3.021 1.00 91.81 86 ALA A CA 1
ATOM 674 C C . ALA A 1 86 ? 15.761 9.083 -3.132 1.00 91.81 86 ALA A C 1
ATOM 676 O O . ALA A 1 86 ? 15.607 8.185 -2.297 1.00 91.81 86 ALA A O 1
ATOM 677 N N . ALA A 1 87 ? 16.632 8.978 -4.136 1.00 89.12 87 ALA A N 1
ATOM 678 C CA . ALA A 1 87 ? 17.563 7.864 -4.225 1.00 89.12 87 ALA A CA 1
ATOM 679 C C . ALA A 1 87 ? 18.490 7.864 -2.998 1.00 89.12 87 ALA A C 1
ATOM 681 O O . ALA A 1 87 ? 19.017 8.898 -2.597 1.00 89.12 87 ALA A O 1
ATOM 682 N N . THR A 1 88 ? 18.712 6.693 -2.394 1.00 82.94 88 THR A N 1
ATOM 683 C CA . THR A 1 88 ? 19.620 6.575 -1.235 1.00 82.94 88 THR A CA 1
ATOM 684 C C . THR A 1 88 ? 21.088 6.778 -1.633 1.00 82.94 88 THR A C 1
ATOM 686 O O . THR A 1 88 ? 21.903 7.185 -0.808 1.00 82.94 88 THR A O 1
ATOM 689 N N . ASN A 1 89 ? 21.432 6.524 -2.899 1.00 79.62 89 ASN A N 1
ATOM 690 C CA . ASN A 1 89 ? 22.760 6.735 -3.461 1.00 79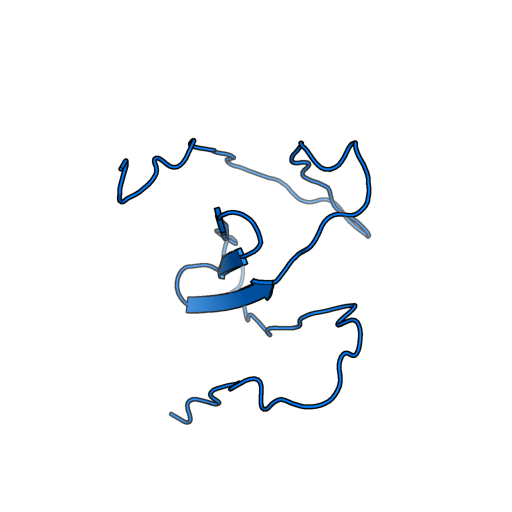.62 89 ASN A CA 1
ATOM 691 C C . ASN A 1 89 ? 22.674 7.331 -4.875 1.00 79.62 89 ASN A C 1
ATOM 693 O O . ASN A 1 89 ? 22.382 6.630 -5.843 1.00 79.62 89 ASN A O 1
ATOM 697 N N . GLU A 1 90 ? 22.964 8.624 -4.988 1.00 60.22 90 GLU A N 1
ATOM 698 C CA . GLU A 1 90 ? 23.239 9.281 -6.267 1.00 60.22 90 GLU A CA 1
ATOM 699 C C 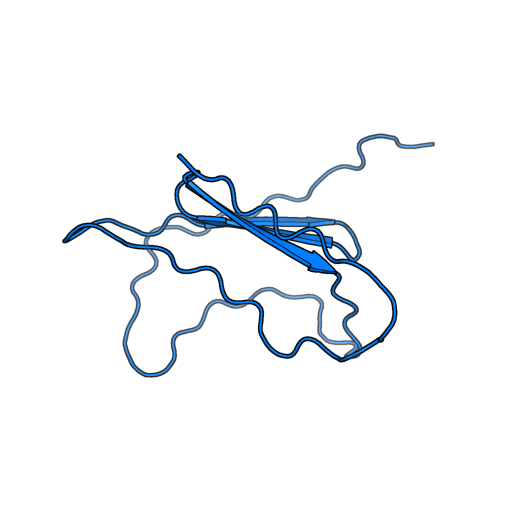. GLU A 1 90 ? 24.717 9.046 -6.605 1.00 60.22 90 GLU A C 1
ATOM 701 O O . GLU A 1 90 ? 25.600 9.458 -5.850 1.00 60.22 90 GLU A O 1
ATOM 706 N N . TRP A 1 91 ? 24.985 8.307 -7.679 1.00 59.09 91 TRP A N 1
ATOM 707 C CA . TRP A 1 91 ? 26.325 8.114 -8.235 1.00 59.09 91 TRP A CA 1
ATOM 708 C C . TRP A 1 91 ? 26.441 8.833 -9.573 1.00 59.09 91 TRP A C 1
ATOM 710 O O . TRP A 1 91 ? 25.419 8.897 -10.294 1.00 59.09 91 TRP A O 1
#

Solvent-accessible surface area (backbone atoms only — not comparable to full-atom values): 6913 Å² total; per-residue (Å²): 135,85,80,81,76,83,70,85,75,82,92,74,96,69,84,77,88,72,88,88,75,94,75,92,72,60,91,90,58,79,88,45,79,50,76,47,78,57,96,44,41,40,37,43,29,42,72,87,77,45,78,50,77,47,77,53,79,82,85,56,91,80,74,80,75,86,87,88,85,67,78,101,58,91,76,86,81,92,78,86,86,86,79,87,81,76,77,94,72,86,128

Mean predicted aligned error: 8.61 Å